Protein AF-A0AAD8MYU3-F1 (afdb_monomer)

InterPro domains:
  IPR013176 Vacuolar fusion protein Ccz1 [PTHR13056] (3-154)

Foldseek 3Di:
DVPVVVVVVVVVVVVVVVVVVVVVVVVCCCVVVVPLCNLDDPQKWKWKQQQVVRDIDIRRPVCVVVDDPQLVVQQVVVVVVVVVVVVVVVVVPPPDPDWDKDWDQTPLQWIWIWTDADRMIMTMIGNPFDNDPVRVLVVVQVSCVVPVVRRRPPD

Sequence (155 aa):
MDGEQGISMVKQQVLENASVKISKVEEKLSKGWAGENAYHVSGYRYLLVDGDRSTSRASPSGKVTTLSKESLVAASKLREEVDLEKGRAKWDNTGLEKELEICIRAKNNAWVIARVTRGKELFMVLEKANETLLYASDAVEKFSNKYCNGAFSLE

Nearest PDB structures (foldseek):
  8c7g-assembly1_B  TM=5.674E-01  e=1.141E-04  Drosophila melanogaster
  8jbe-assembly1_B  TM=5.711E-01  e=1.295E-04  Drosophila
  7q3e-assembly1_C  TM=4.890E-01  e=8.417E-02  Mus musculus
  7kek-assembly1_F 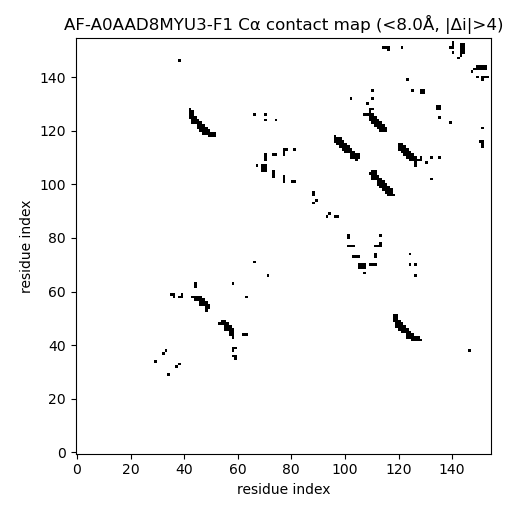 TM=4.246E-01  e=3.247E-02  Tetrahymena thermophila
  7k5b-assembly1_F  TM=4.013E-01  e=2.860E-02  Tetrahymena thermophila

Organism: NCBI:txid360622

Mean predicted aligned error: 12.06 Å

Solvent-accessible surface area (backbone atoms only — not comparable to full-atom values): 8771 Å² total; per-residue (Å²): 129,64,66,64,57,52,53,50,52,52,52,51,53,51,51,52,54,49,50,55,51,49,54,53,48,52,50,47,49,60,68,68,44,59,57,85,56,61,82,64,50,90,61,51,42,42,40,39,39,36,54,89,73,74,44,74,50,62,47,45,71,92,56,61,78,69,61,52,70,47,50,49,55,42,46,54,51,51,50,53,54,53,53,51,52,53,52,50,54,64,70,67,71,68,88,64,72,66,74,44,78,49,79,45,79,25,90,74,57,19,43,30,37,37,40,35,37,80,62,27,37,38,38,39,38,24,64,70,45,62,96,47,71,67,55,48,51,51,52,50,33,55,47,17,50,74,76,50,77,36,64,68,42,98,121

pLDDT: mean 81.66, std 13.16, range [49.0, 96.31]

Secondary structure (DSSP, 8-state):
-HHHHHHHHHHHHHHHHHHHHHHHHHHHHHHHS--TTTT--TTEEEEEEETTTTEEEES-HHHHTTS-HHHHHHHHHHHHHHHHHHHHHHHTT------EEEEEE-TTS-EEEEEEETTEEEEEEETTS-SSHHHHHHHHHHHHHHHSTTTT---

Structure (mmCIF, N/CA/C/O backbone):
data_AF-A0AAD8MYU3-F1
#
_entry.id   AF-A0AAD8MYU3-F1
#
loop_
_atom_site.group_PDB
_atom_site.id
_atom_site.type_symbol
_atom_site.label_atom_id
_atom_site.label_alt_id
_atom_site.label_comp_id
_atom_site.label_asym_id
_atom_site.label_entity_id
_atom_site.label_seq_id
_atom_site.pdbx_PDB_ins_code
_atom_site.Cartn_x
_atom_site.Cartn_y
_atom_site.Cartn_z
_atom_site.occupancy
_atom_site.B_iso_or_equiv
_atom_site.auth_seq_id
_atom_site.auth_comp_id
_atom_site.auth_asym_id
_atom_site.auth_atom_id
_atom_site.pdbx_PDB_model_num
ATOM 1 N N . MET A 1 1 ? -6.509 -17.844 66.305 1.00 52.53 1 MET A N 1
ATOM 2 C CA . MET A 1 1 ? -5.413 -17.559 65.353 1.00 52.53 1 MET A CA 1
ATOM 3 C C . MET A 1 1 ? -5.772 -17.954 63.910 1.00 52.53 1 MET A C 1
ATOM 5 O O . MET A 1 1 ? -4.987 -17.672 63.021 1.00 52.53 1 MET A O 1
ATOM 9 N N . ASP A 1 2 ? -6.978 -18.473 63.632 1.00 61.75 2 ASP A N 1
ATOM 10 C CA . ASP A 1 2 ? -7.351 -18.993 62.297 1.00 61.75 2 ASP A CA 1
ATOM 11 C C . ASP A 1 2 ? -7.861 -17.963 61.270 1.00 61.75 2 ASP A C 1
ATOM 13 O O . ASP A 1 2 ? -7.863 -18.227 60.068 1.00 61.75 2 ASP A O 1
ATOM 17 N N . GLY A 1 3 ? -8.298 -16.777 61.708 1.00 63.88 3 GLY A N 1
ATOM 18 C CA . GLY A 1 3 ? -8.929 -15.786 60.822 1.00 63.88 3 GLY A CA 1
ATOM 19 C C . GLY A 1 3 ? -7.966 -15.134 59.821 1.00 63.88 3 GLY A C 1
ATOM 20 O O . GLY A 1 3 ? -8.297 -14.988 58.647 1.00 63.88 3 GLY A O 1
ATOM 21 N N . GLU A 1 4 ? -6.754 -14.783 60.256 1.00 71.56 4 GLU A N 1
ATOM 22 C CA . GLU A 1 4 ? -5.736 -14.170 59.385 1.00 71.56 4 GLU A CA 1
ATOM 23 C C . GLU A 1 4 ? -5.166 -15.166 58.369 1.00 71.56 4 GLU A C 1
ATOM 25 O O . GLU A 1 4 ? -4.920 -14.807 57.216 1.00 71.56 4 GLU A O 1
ATOM 30 N N . GLN A 1 5 ? -5.027 -16.432 58.768 1.00 71.62 5 GLN A N 1
ATOM 31 C CA . GLN A 1 5 ? -4.602 -17.518 57.886 1.00 71.62 5 GLN A CA 1
ATOM 32 C C . GLN A 1 5 ? -5.634 -17.778 56.782 1.00 71.62 5 GLN A C 1
ATOM 34 O O . GLN A 1 5 ? -5.259 -17.890 55.614 1.00 71.62 5 GLN A O 1
ATOM 39 N N . GLY A 1 6 ? -6.928 -17.766 57.122 1.00 77.50 6 GLY A N 1
ATOM 40 C CA . GLY A 1 6 ? -8.013 -17.867 56.143 1.00 77.50 6 GLY A CA 1
ATOM 41 C C . GLY A 1 6 ? -8.034 -16.700 55.149 1.00 77.50 6 GLY A C 1
ATOM 42 O O . GLY A 1 6 ? -8.158 -16.914 53.945 1.00 77.50 6 GLY A O 1
ATOM 43 N N . ILE A 1 7 ? -7.833 -15.466 55.624 1.00 79.50 7 ILE A N 1
ATOM 44 C CA . ILE A 1 7 ? -7.772 -14.273 54.761 1.00 79.50 7 ILE A CA 1
ATOM 45 C C . ILE A 1 7 ? -6.558 -14.327 53.822 1.00 79.50 7 ILE A C 1
ATOM 47 O O . ILE A 1 7 ? -6.669 -13.966 52.649 1.00 79.50 7 ILE A O 1
ATOM 51 N N . SER A 1 8 ? -5.407 -14.792 54.315 1.00 83.12 8 SER A N 1
ATOM 52 C CA . SER A 1 8 ? -4.195 -14.973 53.509 1.00 83.12 8 SER A CA 1
ATOM 53 C C . SER A 1 8 ? -4.405 -16.002 52.393 1.00 83.12 8 SER A C 1
ATOM 55 O O . SER A 1 8 ? -4.115 -15.723 51.228 1.00 83.12 8 SER A O 1
ATOM 57 N N . MET A 1 9 ? -5.019 -17.146 52.718 1.00 83.38 9 MET A N 1
ATOM 58 C CA . MET A 1 9 ? -5.357 -18.191 51.745 1.00 83.38 9 MET A CA 1
ATOM 59 C C . MET A 1 9 ? -6.289 -17.683 50.640 1.00 83.38 9 MET A C 1
ATOM 61 O O . MET A 1 9 ? -6.051 -17.939 49.461 1.00 83.38 9 MET A O 1
ATOM 65 N N . VAL A 1 10 ? -7.324 -16.919 51.002 1.00 85.12 10 VAL A N 1
ATOM 66 C CA . VAL A 1 10 ? -8.266 -16.364 50.019 1.00 85.12 10 VAL A CA 1
ATOM 67 C C . VAL A 1 10 ? -7.578 -15.343 49.108 1.00 85.12 10 VAL A C 1
ATOM 69 O O . VAL A 1 10 ? -7.798 -15.361 47.897 1.00 85.12 10 VAL A O 1
ATOM 72 N N . LYS A 1 11 ? -6.698 -14.483 49.643 1.00 87.56 11 LYS A N 1
ATOM 73 C CA . LYS A 1 11 ? -5.911 -13.538 48.827 1.00 87.56 11 LYS A CA 1
ATOM 74 C C . LYS A 1 11 ? -5.013 -14.262 47.826 1.00 87.56 11 LYS A C 1
ATOM 76 O O . LYS A 1 11 ? -4.984 -13.879 46.656 1.00 87.56 11 LYS A O 1
ATOM 81 N N . GLN A 1 12 ? -4.331 -15.316 48.270 1.00 90.81 12 GLN A N 1
ATOM 82 C CA . GLN A 1 12 ? -3.477 -16.141 47.418 1.00 90.81 12 GLN A CA 1
ATOM 83 C C . GLN A 1 12 ? -4.285 -16.774 46.275 1.00 90.81 12 GLN A C 1
ATOM 85 O O . GLN A 1 12 ? -3.916 -16.659 45.109 1.00 90.81 12 GLN A O 1
ATOM 90 N N . GLN A 1 13 ? -5.450 -17.341 46.591 1.00 91.12 13 GLN A N 1
ATOM 91 C CA . GLN A 1 13 ? -6.324 -17.975 45.606 1.00 91.12 13 GLN A CA 1
ATOM 92 C C . GLN A 1 13 ? -6.896 -16.978 44.582 1.00 91.12 13 GLN A C 1
ATOM 94 O O . GLN A 1 13 ? -7.067 -17.308 43.406 1.00 91.12 13 GLN A O 1
ATOM 99 N N . VAL A 1 14 ? -7.187 -15.741 44.999 1.00 92.06 14 VAL A N 1
ATOM 100 C CA . VAL A 1 14 ? -7.619 -14.667 44.089 1.00 92.06 14 VAL A CA 1
ATOM 101 C C . VAL A 1 14 ? -6.488 -14.262 43.141 1.00 92.06 14 VAL A C 1
ATOM 103 O O . VAL A 1 14 ? -6.739 -14.101 41.945 1.00 92.06 14 VAL A O 1
ATOM 106 N N . LEU A 1 15 ? -5.255 -14.141 43.641 1.00 92.31 15 LEU A N 1
ATOM 107 C CA . LEU A 1 15 ? -4.080 -13.815 42.826 1.00 92.31 15 LEU A CA 1
ATOM 108 C C . LEU A 1 15 ? -3.772 -14.911 41.803 1.00 92.31 15 LEU A C 1
ATOM 110 O O . LEU A 1 15 ? -3.558 -14.607 40.630 1.00 92.31 15 LEU A O 1
ATOM 114 N N . GLU A 1 16 ? -3.820 -16.177 42.210 1.00 94.00 16 GLU A N 1
ATOM 115 C CA . GLU A 1 16 ? -3.617 -17.317 41.311 1.00 94.00 16 GLU A CA 1
ATOM 116 C C . GLU A 1 16 ? -4.696 -17.373 40.225 1.00 94.00 16 GLU A C 1
ATOM 118 O O . GLU A 1 16 ? -4.386 -17.487 39.038 1.00 94.00 16 GLU A O 1
ATOM 123 N N . ASN A 1 17 ? -5.966 -17.185 40.593 1.00 94.06 17 ASN A N 1
ATOM 124 C CA . ASN A 1 17 ? -7.058 -17.126 39.622 1.00 94.06 17 ASN A CA 1
ATOM 125 C C . ASN A 1 17 ? -6.928 -15.945 38.651 1.00 94.06 17 ASN A C 1
ATOM 127 O O . ASN A 1 17 ? -7.261 -16.080 37.470 1.00 94.06 17 ASN A O 1
ATOM 131 N N . ALA A 1 18 ? -6.473 -14.783 39.126 1.00 91.19 18 ALA A N 1
ATOM 132 C CA . ALA A 1 18 ? -6.216 -13.629 38.273 1.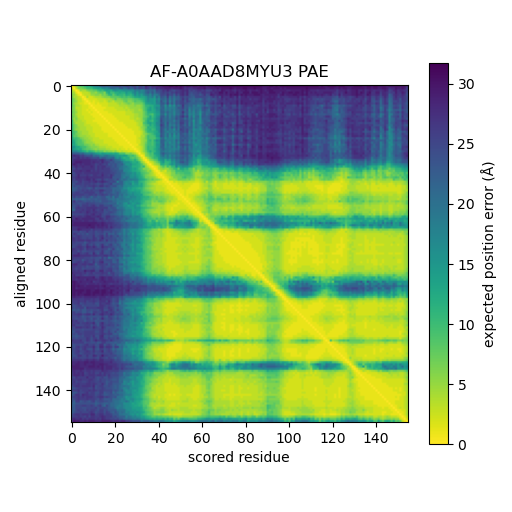00 91.19 18 ALA A CA 1
ATOM 133 C C . ALA A 1 18 ? -5.056 -13.906 37.308 1.00 91.19 18 ALA A C 1
ATOM 135 O O . ALA A 1 18 ? -5.202 -13.664 36.112 1.00 91.19 18 ALA A O 1
ATOM 136 N N . SER A 1 19 ? -3.960 -14.490 37.798 1.00 91.19 19 SER A N 1
ATOM 137 C CA . SER A 1 19 ? -2.803 -14.878 36.987 1.00 91.19 19 SER A CA 1
ATOM 138 C C . SER A 1 19 ? -3.198 -15.848 35.872 1.00 91.19 19 SER A C 1
ATOM 140 O O . SER A 1 19 ? -2.931 -15.575 34.705 1.00 91.19 19 SER A O 1
ATOM 142 N N . VAL A 1 20 ? -3.951 -16.909 36.184 1.00 93.44 20 VAL A N 1
ATOM 143 C CA . VAL A 1 20 ? -4.431 -17.875 35.180 1.00 93.44 20 VAL A CA 1
ATOM 144 C C . VAL A 1 20 ? -5.319 -17.206 34.124 1.00 93.44 20 VAL A C 1
ATOM 146 O O . VAL A 1 20 ? -5.215 -17.509 32.933 1.00 93.44 20 VAL A O 1
ATOM 149 N N . LYS A 1 21 ? -6.198 -16.281 34.532 1.00 92.00 21 LYS A N 1
ATOM 150 C CA . LYS A 1 21 ? -7.046 -15.531 33.592 1.00 92.00 21 LYS A CA 1
ATOM 151 C C . LYS A 1 21 ? -6.226 -14.601 32.698 1.00 92.00 21 LYS A C 1
ATOM 153 O O . LYS A 1 21 ? -6.522 -14.543 31.507 1.00 92.00 21 LYS A O 1
ATOM 158 N N . ILE A 1 22 ? -5.215 -13.922 33.243 1.00 88.38 22 ILE A N 1
ATOM 159 C CA . ILE A 1 22 ? -4.299 -13.057 32.487 1.00 88.38 22 ILE A CA 1
ATOM 160 C C . ILE A 1 22 ? -3.536 -13.886 31.456 1.00 88.38 22 ILE A C 1
ATOM 162 O O . ILE A 1 22 ? -3.654 -13.596 30.269 1.00 88.38 22 ILE A O 1
ATOM 166 N N . SER A 1 23 ? -2.892 -14.984 31.858 1.00 83.62 23 SER A N 1
ATOM 167 C CA . SER A 1 23 ? -2.153 -15.857 30.935 1.00 83.62 23 SER A CA 1
ATOM 168 C C . SER A 1 23 ? -3.041 -16.395 29.810 1.00 83.62 23 SER A C 1
ATOM 170 O O . SER A 1 23 ? -2.624 -16.476 28.659 1.00 83.62 23 SER A O 1
ATOM 172 N N . LYS A 1 24 ? -4.308 -16.718 30.104 1.00 86.50 24 LYS A N 1
ATOM 173 C CA . LYS A 1 24 ? -5.275 -17.175 29.094 1.00 86.50 24 LYS A CA 1
ATOM 174 C C . LYS A 1 24 ? -5.708 -16.060 28.138 1.00 86.50 24 LYS A C 1
ATOM 176 O O . LYS A 1 24 ? -6.010 -16.331 26.976 1.00 86.50 24 LYS A O 1
ATOM 181 N N . VAL A 1 25 ? -5.781 -14.816 28.612 1.00 79.44 25 VAL A N 1
ATOM 182 C CA . VAL A 1 25 ? -6.020 -13.642 27.761 1.00 79.44 25 VAL A CA 1
ATOM 183 C C . VAL A 1 25 ? -4.797 -13.372 26.889 1.00 79.44 25 VAL A C 1
ATOM 185 O O . VAL A 1 25 ? -4.963 -13.208 25.687 1.00 79.44 25 VAL A O 1
ATOM 188 N N . GLU A 1 26 ? -3.586 -13.419 27.439 1.00 72.81 26 GLU A N 1
ATOM 189 C CA . GLU A 1 26 ? -2.327 -13.270 26.695 1.00 72.81 26 GLU A CA 1
ATOM 190 C C . GLU A 1 26 ? -2.148 -14.363 25.632 1.00 72.81 26 GLU A C 1
ATOM 192 O O . GLU A 1 26 ? -1.775 -14.073 24.498 1.00 72.81 26 GLU A O 1
ATOM 197 N N . GLU A 1 27 ? -2.493 -15.613 25.944 1.00 72.44 27 GLU A N 1
ATOM 198 C CA . GLU A 1 27 ? -2.497 -16.727 24.991 1.00 72.44 27 GLU A CA 1
ATOM 199 C C . GLU A 1 27 ? -3.532 -16.521 23.873 1.00 72.44 27 GLU A C 1
ATOM 201 O O . GLU A 1 27 ? -3.260 -16.770 22.699 1.00 72.44 27 GLU A O 1
ATOM 206 N N . LYS A 1 28 ? -4.732 -16.035 24.209 1.00 71.69 28 LYS A N 1
ATOM 207 C CA . LYS A 1 28 ? -5.748 -15.687 23.206 1.00 71.69 28 LYS A CA 1
ATOM 208 C C . LYS A 1 28 ? -5.331 -14.495 22.353 1.00 71.69 28 LYS A C 1
ATOM 210 O O . LYS A 1 28 ? -5.647 -14.484 21.170 1.00 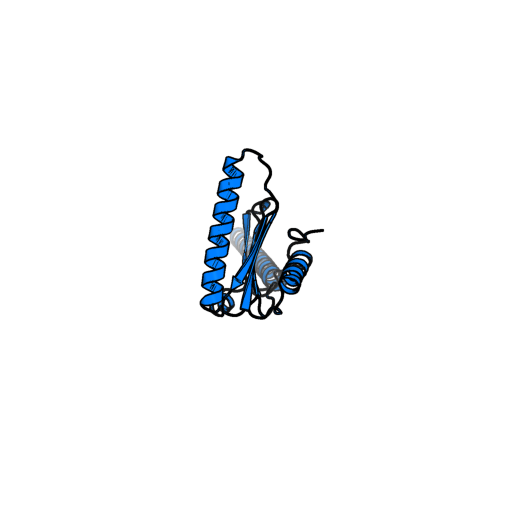71.69 28 LYS A O 1
ATOM 215 N N . LEU A 1 29 ? -4.640 -13.510 22.922 1.00 58.31 29 LEU A N 1
ATOM 216 C CA . LEU A 1 29 ? -4.115 -12.361 22.189 1.00 58.31 29 LEU A CA 1
ATOM 217 C C . LEU A 1 29 ? -2.972 -12.782 21.260 1.00 58.31 29 LEU A C 1
ATOM 219 O O . LEU A 1 29 ? -2.974 -12.387 20.100 1.00 58.31 29 LEU A O 1
ATOM 223 N N . SER A 1 30 ? -2.061 -13.646 21.713 1.00 53.19 30 SER A N 1
ATOM 224 C CA . SER A 1 30 ? -0.952 -14.147 20.889 1.00 53.19 30 SER A CA 1
ATOM 225 C C . SER A 1 30 ? -1.404 -15.082 19.763 1.00 53.19 30 SER A C 1
ATOM 227 O O . SER A 1 30 ? -0.777 -15.108 18.707 1.00 53.19 30 SER A O 1
ATOM 229 N N . LYS A 1 31 ? -2.505 -15.822 19.961 1.00 58.06 31 LYS A N 1
ATOM 230 C CA . LYS A 1 31 ? -3.118 -16.689 18.938 1.00 58.06 31 LYS A CA 1
ATOM 231 C C . LYS A 1 31 ? -4.151 -15.974 18.053 1.00 58.06 31 LYS A C 1
ATOM 233 O O . LYS A 1 31 ? -4.380 -16.408 16.928 1.00 58.06 31 LYS A O 1
ATOM 238 N N . GLY A 1 32 ? -4.819 -14.941 18.572 1.00 49.00 32 GLY A N 1
ATOM 239 C CA . GLY A 1 32 ? -5.959 -14.254 17.946 1.00 49.00 32 GLY A CA 1
ATOM 240 C C . GLY A 1 32 ? -5.608 -12.943 17.241 1.00 49.00 32 GLY A C 1
ATOM 241 O O . GLY A 1 32 ? -6.293 -12.554 16.296 1.00 49.00 32 GLY A O 1
ATOM 242 N N . TRP A 1 33 ? -4.522 -12.274 17.627 1.00 50.34 33 TRP A N 1
ATOM 243 C CA . TRP A 1 33 ? -3.807 -11.394 16.706 1.00 50.34 33 TRP A CA 1
ATOM 244 C C . TRP A 1 33 ? -2.934 -12.313 15.868 1.00 50.34 33 TRP A C 1
ATOM 246 O O . TRP A 1 33 ? -2.224 -13.135 16.432 1.00 50.34 33 TRP A O 1
ATOM 256 N N . ALA A 1 34 ? -3.011 -12.245 14.540 1.00 52.09 34 ALA A N 1
ATOM 257 C CA . ALA A 1 34 ? -2.351 -13.205 13.647 1.00 52.09 34 ALA A CA 1
ATOM 258 C C . ALA A 1 34 ? -0.801 -13.054 13.595 1.00 52.09 34 ALA A C 1
ATOM 260 O O . ALA A 1 34 ? -0.167 -13.162 12.547 1.00 52.09 34 ALA A O 1
ATOM 261 N N . GLY A 1 35 ? -0.180 -12.804 14.749 1.00 54.53 35 GLY A N 1
ATOM 262 C CA . GLY A 1 35 ? 1.235 -12.561 14.941 1.00 54.53 35 GLY A CA 1
ATOM 263 C C . GLY A 1 35 ? 1.716 -11.276 14.276 1.00 54.53 35 GLY A C 1
ATOM 264 O O . GLY A 1 35 ? 0.979 -10.563 13.594 1.00 54.53 35 G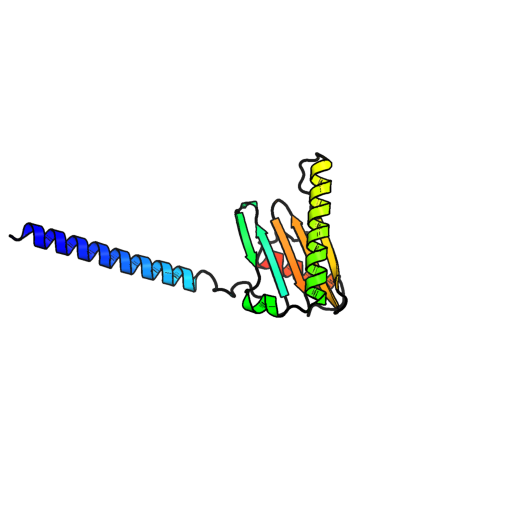LY A O 1
ATOM 265 N N . GLU A 1 36 ? 3.013 -11.027 14.420 1.00 52.16 36 GLU A N 1
ATOM 266 C CA . GLU A 1 36 ? 3.749 -9.938 13.765 1.00 52.16 36 GLU A CA 1
ATOM 267 C C . GLU A 1 36 ? 3.626 -9.973 12.221 1.00 52.16 36 GLU A C 1
ATOM 269 O O . GLU A 1 36 ? 3.912 -8.989 11.550 1.00 52.16 36 GLU A O 1
ATOM 274 N N . ASN A 1 37 ? 3.141 -11.087 11.648 1.00 52.47 37 ASN A N 1
ATOM 275 C CA . ASN A 1 37 ? 3.103 -11.374 10.210 1.00 52.47 37 ASN A CA 1
ATOM 276 C C . ASN A 1 37 ? 1.694 -11.591 9.621 1.00 52.47 37 ASN A C 1
ATOM 278 O O . ASN A 1 37 ? 1.586 -11.950 8.450 1.00 52.47 37 ASN A O 1
ATOM 282 N N . ALA A 1 38 ? 0.624 -11.357 10.385 1.00 57.91 38 ALA A N 1
ATOM 283 C CA . ALA A 1 38 ? -0.782 -11.569 9.997 1.00 57.91 38 ALA A CA 1
ATOM 284 C C . ALA A 1 38 ? -1.167 -11.052 8.602 1.00 57.91 38 ALA A C 1
ATOM 286 O O . ALA A 1 38 ? -1.978 -11.632 7.880 1.00 57.91 38 ALA A O 1
ATOM 287 N N . TYR A 1 39 ? -0.586 -9.910 8.260 1.00 62.97 39 TYR A N 1
ATOM 288 C CA . TYR A 1 39 ? -0.925 -9.088 7.108 1.00 62.97 39 TYR A CA 1
ATOM 289 C C . TYR A 1 39 ? 0.237 -9.037 6.106 1.00 62.97 39 TYR A C 1
ATOM 291 O O . TYR A 1 39 ? 0.251 -8.222 5.185 1.00 62.97 39 TYR A O 1
ATOM 299 N N . HIS A 1 40 ? 1.240 -9.903 6.286 1.00 69.06 40 HIS A N 1
ATOM 300 C CA . HIS A 1 40 ? 2.383 -9.966 5.396 1.00 69.06 40 HIS A CA 1
ATOM 301 C C . HIS A 1 40 ? 1.970 -10.511 4.027 1.00 69.06 40 HIS A C 1
ATOM 303 O O . HIS A 1 40 ? 1.485 -11.635 3.902 1.00 69.06 40 HIS A O 1
ATOM 309 N N . VAL A 1 41 ? 2.250 -9.729 2.986 1.00 69.38 41 VAL A N 1
ATOM 310 C CA . VAL A 1 41 ? 2.204 -10.188 1.599 1.00 69.38 41 VAL A CA 1
ATOM 311 C C . VAL A 1 41 ? 3.629 -10.235 1.058 1.00 69.38 41 VAL A C 1
ATOM 313 O O . VAL A 1 41 ? 4.386 -9.262 1.147 1.00 69.38 41 VAL A O 1
ATOM 316 N N . SER A 1 42 ? 4.023 -11.395 0.529 1.00 69.00 42 SER A N 1
ATOM 317 C CA . SER A 1 42 ? 5.349 -11.575 -0.062 1.00 69.00 42 SER A CA 1
ATOM 318 C C . SER A 1 42 ? 5.547 -10.593 -1.219 1.00 69.00 42 SER A C 1
ATOM 320 O O . SER A 1 42 ? 4.680 -10.447 -2.072 1.00 69.00 42 SER A O 1
ATOM 322 N N . GLY A 1 43 ? 6.689 -9.904 -1.235 1.00 71.56 43 GLY A N 1
ATOM 323 C CA . GLY A 1 43 ? 7.019 -8.907 -2.258 1.00 71.56 43 GLY A CA 1
ATOM 324 C C . GLY A 1 43 ? 6.411 -7.516 -2.053 1.00 71.56 43 GLY A C 1
ATOM 325 O O . GLY A 1 43 ? 6.785 -6.613 -2.798 1.00 71.56 43 GLY A O 1
ATOM 326 N N . TYR A 1 44 ? 5.526 -7.318 -1.065 1.00 83.06 44 TYR A N 1
ATOM 327 C CA . TYR A 1 44 ? 4.910 -6.014 -0.786 1.00 83.06 44 TYR A CA 1
ATOM 328 C C . TYR A 1 44 ? 5.446 -5.432 0.521 1.00 83.06 44 TYR A C 1
ATOM 330 O O . TYR A 1 44 ? 5.660 -6.146 1.509 1.00 83.06 44 TYR A O 1
ATOM 338 N N . ARG A 1 45 ? 5.633 -4.116 0.553 1.00 88.19 45 ARG A N 1
ATOM 339 C CA . ARG A 1 45 ? 5.808 -3.347 1.791 1.00 88.19 45 ARG A CA 1
ATOM 340 C C . ARG A 1 45 ? 4.702 -2.326 1.862 1.00 88.19 45 ARG A C 1
ATOM 342 O O . ARG A 1 45 ? 4.359 -1.748 0.841 1.00 88.19 45 ARG A O 1
ATOM 349 N N . TYR A 1 46 ? 4.128 -2.134 3.037 1.00 89.94 46 TYR A N 1
ATOM 350 C CA . TYR A 1 46 ? 3.005 -1.224 3.179 1.00 89.94 46 TYR A CA 1
ATOM 351 C C . TYR A 1 46 ? 3.043 -0.496 4.515 1.00 89.94 46 TYR A C 1
ATOM 353 O O . TYR A 1 46 ? 3.632 -0.982 5.484 1.00 89.94 46 TYR A O 1
ATOM 361 N N . LEU A 1 47 ? 2.388 0.657 4.538 1.00 90.56 47 LEU A N 1
ATOM 362 C CA . LEU A 1 47 ? 2.023 1.418 5.721 1.00 90.56 47 LEU A CA 1
ATOM 363 C C . LEU A 1 47 ? 0.560 1.827 5.555 1.00 90.56 47 LEU A C 1
ATOM 365 O O . LEU A 1 47 ? 0.219 2.528 4.611 1.00 90.56 47 LEU A O 1
ATOM 369 N N . LEU A 1 48 ? -0.279 1.372 6.472 1.00 91.00 48 LEU A N 1
ATOM 370 C CA . LEU A 1 48 ? -1.666 1.770 6.629 1.00 91.00 48 LEU A CA 1
ATOM 371 C C . LEU A 1 48 ? -1.764 2.687 7.847 1.00 91.00 48 LEU A C 1
ATOM 373 O O . LEU A 1 48 ? -1.331 2.313 8.938 1.00 91.00 48 LEU A O 1
ATOM 377 N N . VAL A 1 49 ? -2.371 3.849 7.671 1.00 90.56 49 VAL A N 1
ATOM 378 C CA . VAL A 1 49 ? -2.750 4.768 8.742 1.00 90.56 49 VAL A CA 1
ATOM 379 C C . VAL A 1 49 ? -4.268 4.871 8.726 1.00 90.56 49 VAL A C 1
ATOM 381 O O . VAL A 1 49 ? -4.859 5.191 7.701 1.00 90.56 49 VAL A O 1
ATOM 384 N N . ASP A 1 50 ? -4.901 4.548 9.846 1.00 89.19 50 ASP A N 1
ATOM 385 C CA . ASP A 1 50 ? -6.337 4.687 10.063 1.00 89.19 50 ASP A CA 1
ATOM 386 C C . ASP A 1 50 ? -6.543 5.780 11.114 1.00 89.19 50 ASP A C 1
ATOM 388 O O . ASP A 1 50 ? -6.407 5.528 12.318 1.00 89.19 50 ASP A O 1
ATOM 392 N N . GLY A 1 51 ? -6.793 7.002 10.636 1.00 84.50 51 GLY A N 1
ATOM 393 C CA . GLY A 1 51 ? -6.988 8.186 11.465 1.00 84.50 51 GLY A CA 1
ATOM 394 C C . GLY A 1 51 ? -8.245 8.098 12.325 1.00 84.50 51 GLY A C 1
ATOM 395 O O . GLY A 1 51 ? -8.193 8.486 13.489 1.00 84.50 51 GLY A O 1
ATOM 396 N N . ASP A 1 52 ? -9.321 7.484 11.819 1.00 85.25 52 ASP A N 1
ATOM 397 C CA . ASP A 1 52 ? -10.575 7.294 12.567 1.00 85.25 52 ASP A CA 1
ATOM 398 C C . ASP A 1 52 ? -10.347 6.497 13.854 1.00 85.25 52 ASP A C 1
ATOM 400 O O . ASP A 1 52 ? -10.977 6.729 14.886 1.00 85.25 52 ASP A O 1
ATOM 404 N N . ARG A 1 53 ? -9.446 5.512 13.784 1.00 83.31 53 ARG A N 1
ATOM 405 C CA . ARG A 1 53 ? -9.128 4.617 14.901 1.00 83.31 53 ARG A CA 1
ATOM 406 C C . ARG A 1 53 ? -7.855 5.009 15.641 1.00 83.31 53 ARG A C 1
ATOM 408 O O . ARG A 1 53 ? -7.505 4.329 16.604 1.00 83.31 53 ARG A O 1
ATOM 415 N N . SER A 1 54 ? -7.146 6.048 15.196 1.00 83.50 54 SER A N 1
ATOM 416 C CA . SER A 1 54 ? -5.799 6.394 15.670 1.00 83.50 54 SER A CA 1
ATOM 417 C C . SER A 1 54 ? -4.847 5.190 15.666 1.00 83.50 54 SER A C 1
ATOM 419 O O . SER A 1 54 ? -4.044 5.007 16.581 1.00 83.50 54 SER A O 1
ATOM 421 N N . THR A 1 55 ? -4.951 4.329 14.647 1.00 84.62 55 THR A N 1
ATOM 422 C CA . THR A 1 55 ? -4.100 3.137 14.524 1.00 84.62 55 THR A CA 1
ATOM 423 C C . THR A 1 55 ? -3.244 3.198 13.274 1.00 84.62 55 THR A C 1
ATOM 425 O O . THR A 1 55 ? -3.690 3.644 12.222 1.00 84.62 55 THR A O 1
ATOM 428 N N . SER A 1 56 ? -2.017 2.694 13.367 1.00 85.19 56 SER A N 1
ATOM 429 C CA . SER A 1 56 ? -1.166 2.458 12.204 1.00 85.19 56 SER A CA 1
ATOM 430 C C . SER A 1 56 ? -0.759 0.990 12.140 1.00 85.19 56 SER A C 1
ATOM 432 O O . SER A 1 56 ? -0.685 0.296 13.156 1.00 85.19 56 SER A O 1
ATOM 434 N N . ARG A 1 57 ? -0.548 0.490 10.924 1.00 86.69 57 ARG A N 1
ATOM 435 C CA . ARG A 1 57 ? -0.093 -0.876 10.651 1.00 86.69 57 ARG A CA 1
ATOM 436 C C . ARG A 1 57 ? 0.919 -0.832 9.524 1.00 86.69 57 ARG A C 1
ATOM 438 O O . ARG A 1 57 ? 0.710 -0.135 8.541 1.00 86.69 57 ARG A O 1
ATOM 445 N N . ALA A 1 58 ? 1.982 -1.611 9.618 1.00 85.00 58 ALA A N 1
ATOM 446 C CA . ALA A 1 58 ? 2.992 -1.675 8.572 1.00 85.00 58 ALA A CA 1
ATOM 447 C C . ALA A 1 58 ? 3.397 -3.119 8.296 1.00 85.00 58 ALA A C 1
ATOM 449 O O . ALA A 1 58 ? 3.126 -4.018 9.096 1.00 85.00 58 ALA A O 1
ATOM 450 N N . SER A 1 59 ? 4.067 -3.340 7.167 1.00 82.00 59 SER A N 1
ATOM 451 C CA . SER A 1 59 ? 4.795 -4.589 6.951 1.00 82.00 59 SER A CA 1
ATOM 452 C C . SER A 1 59 ? 5.834 -4.807 8.068 1.00 82.00 59 SER A C 1
ATOM 454 O O . SER A 1 59 ? 6.415 -3.817 8.521 1.00 82.00 59 SER A O 1
ATOM 456 N N . PRO A 1 60 ? 6.124 -6.062 8.467 1.00 77.25 60 PRO A N 1
ATOM 457 C CA . PRO A 1 60 ? 7.060 -6.369 9.554 1.00 77.25 60 PRO A CA 1
ATOM 458 C C . PRO A 1 60 ? 8.408 -5.644 9.408 1.00 77.25 60 PRO A C 1
ATOM 460 O O . PRO A 1 60 ? 8.962 -5.578 8.307 1.00 77.25 60 PRO A O 1
ATOM 463 N N . SER A 1 61 ? 8.970 -5.130 10.505 1.00 64.81 61 SER A N 1
ATOM 464 C CA . SER A 1 61 ? 10.183 -4.288 10.500 1.00 64.81 61 SER A CA 1
ATOM 465 C C . SER A 1 61 ? 11.395 -4.987 9.866 1.00 64.81 61 SER A C 1
ATOM 467 O O . SER A 1 61 ? 12.066 -4.407 9.011 1.00 64.81 61 SER A O 1
ATOM 469 N N . GLY A 1 62 ? 11.601 -6.275 10.164 1.00 61.81 62 GLY A N 1
ATOM 470 C CA . GLY A 1 62 ? 12.648 -7.115 9.559 1.00 61.81 62 GLY A CA 1
ATOM 471 C C . GLY A 1 62 ? 12.481 -7.373 8.054 1.00 61.81 62 GLY A C 1
ATOM 472 O O . GLY A 1 62 ? 13.335 -7.994 7.426 1.00 61.81 62 GLY A O 1
ATOM 473 N N . LYS A 1 63 ? 11.374 -6.918 7.458 1.00 63.38 63 LYS A N 1
ATOM 474 C CA . LYS A 1 63 ? 11.107 -6.965 6.019 1.00 63.38 63 LYS A CA 1
ATOM 475 C C . LYS A 1 63 ? 11.272 -5.594 5.362 1.00 63.38 63 LYS A C 1
ATOM 477 O O . LYS A 1 63 ? 11.569 -5.539 4.174 1.00 63.38 63 LYS A O 1
ATOM 482 N N . VAL A 1 64 ? 11.126 -4.493 6.098 1.00 55.16 64 VAL A N 1
ATOM 483 C CA . VAL A 1 64 ? 11.331 -3.129 5.571 1.00 55.16 64 VAL A CA 1
ATOM 484 C C . VAL A 1 64 ? 12.775 -2.926 5.099 1.00 55.16 64 VAL A C 1
ATOM 486 O O . VAL A 1 64 ? 12.998 -2.280 4.079 1.00 55.16 64 VAL A O 1
ATOM 489 N N . THR A 1 65 ? 13.742 -3.570 5.758 1.00 56.28 65 THR A N 1
ATOM 490 C CA . THR A 1 65 ? 15.164 -3.571 5.367 1.00 56.28 65 THR A CA 1
ATOM 491 C C . THR A 1 65 ? 15.448 -4.240 4.020 1.00 56.28 65 THR A C 1
ATOM 493 O O . THR A 1 65 ? 16.571 -4.159 3.535 1.00 56.28 65 THR A O 1
ATOM 496 N N . THR A 1 66 ? 14.462 -4.893 3.393 1.00 69.31 66 THR A N 1
ATOM 497 C CA . THR A 1 66 ? 14.653 -5.548 2.092 1.00 69.31 66 THR A CA 1
ATOM 498 C C . THR A 1 66 ? 14.340 -4.652 0.899 1.00 69.31 66 THR A C 1
ATOM 500 O O . THR A 1 66 ? 14.454 -5.142 -0.219 1.00 69.31 66 THR A O 1
ATOM 503 N N . LEU A 1 67 ? 13.871 -3.4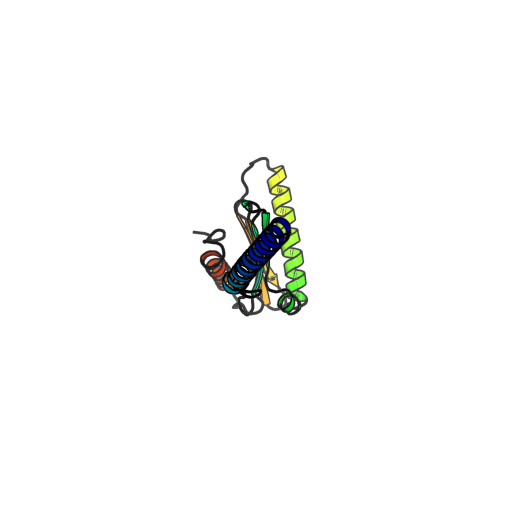15 1.104 1.00 81.44 67 LEU A N 1
ATOM 504 C CA . LEU A 1 67 ? 13.622 -2.502 -0.013 1.00 81.44 67 LEU A CA 1
ATOM 505 C C . LEU A 1 67 ? 14.940 -2.076 -0.653 1.00 81.44 67 LEU A C 1
ATOM 507 O O . LEU A 1 67 ? 15.898 -1.727 0.040 1.00 81.44 67 LEU A O 1
ATOM 511 N N . SER A 1 68 ? 14.968 -2.039 -1.982 1.00 87.94 68 SER A N 1
ATOM 512 C CA . SER A 1 68 ? 16.061 -1.420 -2.717 1.00 87.94 68 SER A CA 1
ATO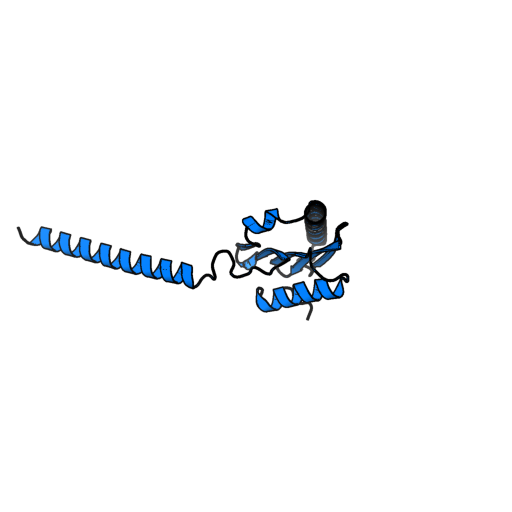M 513 C C . SER A 1 68 ? 16.111 0.086 -2.438 1.00 87.94 68 SER A C 1
ATOM 515 O O . SER A 1 68 ? 15.119 0.730 -2.074 1.00 87.94 68 SER A O 1
ATOM 517 N N . LYS A 1 69 ? 17.290 0.675 -2.650 1.00 90.75 69 LYS A N 1
ATOM 518 C CA . LYS A 1 69 ? 17.506 2.117 -2.496 1.00 90.75 69 LYS A CA 1
ATOM 519 C C . LYS A 1 69 ? 16.555 2.927 -3.382 1.00 90.75 69 LYS A C 1
ATOM 521 O O . LYS A 1 69 ? 16.011 3.936 -2.946 1.00 90.75 69 LYS A O 1
ATOM 526 N N . GLU A 1 70 ? 16.344 2.485 -4.616 1.00 91.94 70 GLU A N 1
ATOM 527 C CA . GLU A 1 70 ? 15.480 3.133 -5.604 1.00 91.94 70 GLU A CA 1
ATOM 528 C C . GLU A 1 70 ? 14.019 3.135 -5.144 1.00 91.94 70 GLU A C 1
ATOM 530 O O . GLU A 1 70 ? 13.359 4.171 -5.232 1.00 91.94 70 GLU A O 1
ATOM 535 N N . SER A 1 71 ? 13.545 2.011 -4.596 1.00 91.00 71 SER A N 1
ATOM 536 C CA . SER A 1 71 ? 12.210 1.891 -4.002 1.00 91.00 71 SER A CA 1
ATOM 537 C C . SER A 1 71 ? 12.027 2.831 -2.817 1.00 91.00 71 SER A C 1
ATOM 539 O O . SER A 1 71 ? 11.002 3.501 -2.713 1.00 91.00 71 SER A O 1
ATOM 541 N N . LEU A 1 72 ? 13.027 2.913 -1.934 1.00 90.19 72 LEU A N 1
ATOM 542 C CA . LEU A 1 72 ? 12.975 3.789 -0.765 1.00 90.19 72 LEU A CA 1
ATOM 543 C C . LEU A 1 72 ? 12.930 5.268 -1.168 1.00 90.19 72 LEU A C 1
ATOM 545 O O . LEU A 1 72 ? 12.128 6.026 -0.630 1.00 90.19 72 LEU A O 1
ATOM 549 N N . VAL A 1 73 ? 13.744 5.673 -2.147 1.00 93.31 73 VAL A N 1
ATOM 550 C CA . VAL A 1 73 ? 13.729 7.043 -2.683 1.00 93.31 73 VAL A CA 1
ATOM 551 C C . VAL A 1 73 ? 12.367 7.375 -3.294 1.00 93.31 73 VAL A C 1
ATOM 553 O O . VAL A 1 73 ? 11.836 8.454 -3.042 1.00 93.31 73 VAL A O 1
ATOM 556 N N . ALA A 1 74 ? 11.785 6.460 -4.073 1.00 94.94 74 ALA A N 1
ATOM 557 C CA . ALA A 1 74 ? 10.456 6.654 -4.647 1.00 94.94 74 ALA A CA 1
ATOM 558 C C . ALA A 1 74 ? 9.363 6.730 -3.567 1.00 94.94 74 ALA A C 1
ATOM 560 O O . ALA A 1 74 ? 8.483 7.579 -3.659 1.00 94.94 74 ALA A O 1
ATOM 561 N N . ALA A 1 75 ? 9.454 5.919 -2.510 1.00 92.88 75 ALA A N 1
ATOM 562 C CA . ALA A 1 75 ? 8.534 5.973 -1.376 1.00 92.88 75 ALA A CA 1
ATOM 563 C C . ALA A 1 75 ? 8.618 7.294 -0.598 1.00 92.88 75 ALA A C 1
ATOM 565 O O . ALA A 1 75 ? 7.587 7.832 -0.200 1.00 92.88 75 ALA A O 1
ATOM 566 N N . SER A 1 76 ? 9.819 7.843 -0.399 1.00 92.56 76 SER A N 1
ATOM 567 C CA . SER A 1 76 ? 9.978 9.159 0.232 1.00 92.56 76 SER A CA 1
ATOM 568 C C . SER A 1 76 ? 9.371 10.275 -0.616 1.00 92.56 76 SER A C 1
ATOM 570 O O . SER A 1 76 ? 8.648 11.106 -0.078 1.00 92.56 76 SER A O 1
ATOM 572 N N . LYS A 1 77 ? 9.590 10.254 -1.938 1.00 96.31 77 LYS A N 1
ATOM 573 C CA . LYS A 1 77 ? 8.969 11.216 -2.864 1.00 96.31 77 LYS A CA 1
ATOM 574 C C . LYS A 1 77 ? 7.449 11.117 -2.864 1.00 96.31 77 LYS A C 1
ATOM 576 O O . LYS A 1 77 ? 6.772 12.129 -2.818 1.00 96.31 77 LYS A O 1
ATOM 581 N N . LEU A 1 78 ? 6.911 9.898 -2.871 1.00 96.31 78 LEU A N 1
ATOM 582 C CA . LEU A 1 78 ? 5.468 9.677 -2.810 1.00 96.31 78 LEU A CA 1
ATOM 583 C C . LEU A 1 78 ? 4.846 10.325 -1.566 1.00 96.31 78 LEU A C 1
ATOM 585 O O . LEU A 1 78 ? 3.781 10.922 -1.660 1.00 96.31 78 LEU A O 1
ATOM 589 N N . ARG A 1 79 ? 5.503 10.210 -0.406 1.00 93.38 79 ARG A N 1
ATOM 590 C CA . ARG A 1 79 ? 5.033 10.856 0.829 1.00 93.38 79 ARG A CA 1
ATOM 591 C C . ARG A 1 79 ? 5.027 12.373 0.710 1.00 93.38 79 ARG A C 1
ATOM 593 O O . ARG A 1 79 ? 4.039 12.987 1.084 1.00 93.38 79 ARG A O 1
ATOM 600 N N . GLU A 1 80 ? 6.091 12.945 0.155 1.00 94.38 80 GLU A N 1
ATOM 601 C CA . GLU A 1 80 ? 6.179 14.386 -0.092 1.00 94.38 80 GLU A CA 1
ATOM 602 C C . GLU A 1 80 ? 5.036 14.873 -0.997 1.00 94.38 80 GLU A C 1
ATOM 604 O O . GLU A 1 80 ? 4.353 15.829 -0.648 1.00 94.38 80 GLU A O 1
ATOM 609 N N . GLU A 1 81 ? 4.753 14.170 -2.099 1.00 95.19 81 GLU A N 1
ATOM 610 C CA . GLU A 1 81 ? 3.633 14.496 -2.998 1.00 95.19 81 GLU A CA 1
ATOM 611 C C . GLU A 1 81 ? 2.269 14.404 -2.292 1.00 95.19 81 GLU A C 1
ATOM 613 O O . GLU A 1 81 ? 1.420 15.281 -2.451 1.00 95.19 81 GLU A O 1
ATOM 618 N N . VAL A 1 82 ? 2.058 13.375 -1.463 1.00 92.56 82 VAL A N 1
ATOM 619 C CA . VAL A 1 82 ? 0.826 13.238 -0.669 1.00 92.56 82 VAL A CA 1
ATOM 620 C C . VAL A 1 82 ? 0.680 14.385 0.334 1.00 92.56 82 VAL A C 1
ATOM 622 O O . VAL A 1 82 ? -0.412 14.937 0.478 1.00 92.56 82 VAL A O 1
ATOM 625 N N . ASP A 1 83 ? 1.754 14.761 1.026 1.00 91.19 83 ASP A N 1
ATOM 626 C CA . ASP A 1 83 ? 1.731 15.852 2.003 1.00 91.19 83 ASP A CA 1
ATOM 627 C C . ASP A 1 83 ? 1.476 17.208 1.331 1.00 91.19 83 ASP A C 1
ATOM 629 O O . ASP A 1 83 ? 0.705 18.021 1.852 1.00 91.19 83 ASP A O 1
ATOM 633 N N . LEU A 1 84 ? 2.057 17.432 0.148 1.00 91.56 84 LEU A N 1
ATOM 634 C CA . LEU A 1 84 ? 1.789 18.610 -0.676 1.00 91.56 84 LEU A CA 1
ATOM 635 C C . LEU A 1 84 ? 0.319 18.678 -1.098 1.00 91.56 84 LEU A C 1
ATOM 637 O O . LEU A 1 84 ? -0.305 19.730 -0.950 1.00 91.56 84 LEU A O 1
ATOM 641 N N . GLU A 1 85 ? -0.255 17.573 -1.575 1.00 88.81 85 GLU A N 1
ATOM 642 C CA . GLU A 1 85 ? -1.649 17.539 -2.027 1.00 88.81 85 GLU A CA 1
ATOM 643 C C . GLU A 1 85 ? -2.634 17.738 -0.866 1.00 88.81 85 GLU A C 1
ATOM 645 O O . GLU A 1 85 ? -3.583 18.517 -0.969 1.00 88.81 85 GLU A O 1
ATOM 650 N N . LYS A 1 86 ? -2.362 17.139 0.299 1.00 85.31 86 LYS A N 1
ATOM 651 C CA . LYS A 1 86 ? -3.122 17.426 1.527 1.00 85.31 86 LYS A CA 1
ATOM 652 C C . LYS A 1 86 ? -2.996 18.888 1.951 1.00 85.31 86 LYS A C 1
ATOM 654 O O . LYS A 1 86 ? -3.962 19.466 2.448 1.00 85.31 86 LYS A O 1
ATOM 659 N N . GLY A 1 87 ? -1.816 19.487 1.790 1.00 84.75 87 GLY A N 1
ATOM 660 C CA . GLY A 1 87 ? -1.587 20.907 2.049 1.00 84.75 87 GLY A CA 1
ATOM 661 C C . GLY A 1 87 ? -2.454 21.802 1.161 1.00 84.75 87 GLY A C 1
ATOM 662 O O . GLY A 1 87 ? -3.094 22.720 1.670 1.00 84.75 87 GLY A O 1
ATOM 663 N N . ARG A 1 88 ? -2.542 21.488 -0.138 1.00 82.50 88 ARG A N 1
ATOM 664 C CA . ARG A 1 88 ? -3.408 22.190 -1.103 1.00 82.50 88 ARG A CA 1
ATOM 665 C C . ARG A 1 88 ? -4.887 22.046 -0.747 1.00 82.50 88 ARG A C 1
ATOM 667 O O . ARG A 1 88 ? -5.580 23.051 -0.632 1.00 82.50 88 ARG A O 1
ATOM 674 N N . ALA A 1 89 ? -5.343 20.827 -0.458 1.00 74.00 89 ALA A N 1
ATOM 675 C CA . ALA A 1 89 ? -6.736 20.566 -0.088 1.00 74.00 89 ALA A CA 1
ATOM 676 C C . ALA A 1 89 ? -7.180 21.335 1.173 1.00 74.00 89 ALA A C 1
ATOM 678 O O . ALA A 1 89 ? -8.326 21.771 1.266 1.00 74.00 89 ALA A O 1
ATOM 679 N N . LYS A 1 90 ? -6.269 21.554 2.135 1.00 70.56 90 LYS A N 1
ATOM 680 C CA . LYS A 1 90 ? -6.538 22.390 3.319 1.00 70.56 90 LYS A CA 1
ATOM 681 C C . LYS A 1 90 ? -6.742 23.867 2.977 1.00 70.56 90 LYS A C 1
ATOM 683 O O . LYS A 1 90 ? -7.487 24.539 3.682 1.00 70.56 90 LYS A O 1
ATOM 688 N N . TRP A 1 91 ? -6.082 24.384 1.940 1.00 60.25 91 TRP A N 1
ATOM 689 C CA . TRP A 1 91 ? -6.235 25.777 1.505 1.00 60.25 91 TRP A CA 1
ATOM 690 C C . TRP A 1 91 ? -7.516 26.012 0.706 1.00 60.25 91 TRP A C 1
ATOM 692 O O . TRP A 1 91 ? -8.087 27.097 0.790 1.00 60.25 91 TRP A O 1
ATOM 702 N N . ASP A 1 92 ? -8.011 24.989 0.010 1.00 62.16 92 ASP A N 1
ATOM 703 C CA . ASP A 1 92 ? -9.210 25.094 -0.826 1.00 62.16 92 ASP A CA 1
ATOM 704 C C . ASP A 1 92 ? -10.529 25.179 -0.021 1.00 62.16 92 ASP A C 1
ATOM 706 O O . ASP A 1 92 ? -11.591 25.357 -0.613 1.00 62.16 92 ASP A O 1
ATOM 710 N N . ASN A 1 93 ? -10.491 25.107 1.323 1.00 58.12 93 ASN A N 1
ATOM 711 C CA . ASN A 1 93 ? -11.632 25.288 2.247 1.00 58.12 93 ASN A CA 1
ATOM 712 C C . ASN A 1 93 ? -12.878 24.431 1.945 1.00 58.12 93 ASN A C 1
ATOM 714 O O . ASN A 1 93 ? -13.967 24.698 2.45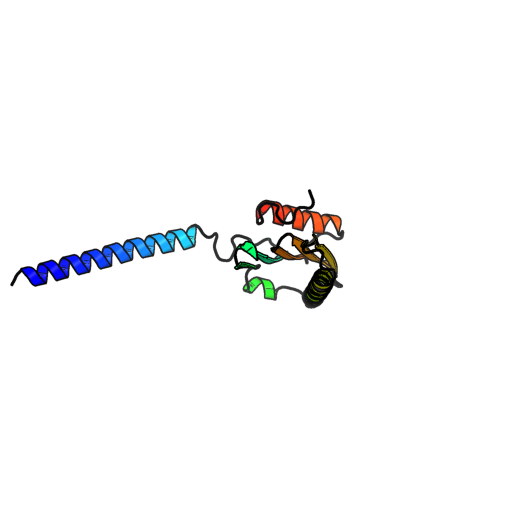4 1.00 58.12 93 ASN A O 1
ATOM 718 N N . THR A 1 94 ? -12.745 23.373 1.150 1.00 60.28 94 THR A N 1
ATOM 719 C CA . THR A 1 94 ? -13.877 22.527 0.758 1.00 60.28 94 THR A CA 1
ATOM 720 C C . THR A 1 94 ? -14.341 21.603 1.881 1.00 60.28 94 THR A C 1
ATOM 722 O O . THR A 1 94 ? -15.426 21.039 1.774 1.00 60.28 94 THR A O 1
ATOM 725 N N . GLY A 1 95 ? -13.546 21.415 2.947 1.00 57.12 95 GLY A N 1
ATOM 726 C CA . GLY A 1 95 ? -13.856 20.525 4.081 1.00 57.12 95 GLY A CA 1
ATOM 727 C C . GLY A 1 95 ? -14.030 19.044 3.706 1.00 57.12 95 GLY A C 1
ATOM 728 O O . GLY A 1 95 ? -14.222 18.203 4.579 1.00 57.12 95 GLY A O 1
ATOM 729 N N . LEU A 1 96 ? -13.955 18.726 2.413 1.00 58.72 96 LEU A N 1
ATOM 730 C CA . LEU A 1 96 ? -14.062 17.404 1.830 1.00 58.72 96 LEU A CA 1
ATOM 731 C C . LEU A 1 96 ? -12.657 16.828 1.713 1.00 58.72 96 LEU A C 1
ATOM 733 O O . LEU A 1 96 ? -11.841 17.303 0.923 1.00 58.72 96 LEU A O 1
ATOM 737 N N . GLU A 1 97 ? -12.384 15.781 2.486 1.00 65.00 97 GLU A N 1
ATOM 738 C CA . GLU A 1 97 ? -11.234 14.922 2.233 1.00 65.00 97 GLU A CA 1
ATOM 739 C C . GLU A 1 97 ? -11.416 14.267 0.865 1.00 65.00 97 GLU A C 1
ATOM 741 O O . GLU A 1 97 ? -12.221 13.351 0.685 1.00 65.00 97 GLU A O 1
ATOM 746 N N . LYS A 1 98 ? -10.698 14.802 -0.120 1.00 74.12 98 LYS A N 1
ATOM 747 C CA . LYS A 1 98 ? -10.711 14.296 -1.483 1.00 74.12 98 LYS A CA 1
ATOM 748 C C . LYS A 1 98 ? -10.026 12.935 -1.514 1.00 74.12 98 LYS A C 1
ATOM 750 O O . LYS A 1 98 ? -8.946 12.762 -0.950 1.00 74.12 98 LYS A O 1
ATOM 755 N N . GLU A 1 99 ? -10.651 11.988 -2.200 1.00 87.38 99 GLU A N 1
ATOM 756 C CA . GLU A 1 99 ? -10.007 10.724 -2.535 1.00 87.38 99 GLU A CA 1
ATOM 757 C C . GLU A 1 99 ? -8.806 11.012 -3.440 1.00 87.38 99 GLU A C 1
ATOM 759 O O . GLU A 1 99 ? -8.915 11.722 -4.445 1.00 87.38 99 GLU A O 1
ATOM 764 N N . LEU A 1 100 ? -7.643 10.508 -3.041 1.00 90.50 100 LEU A N 1
ATOM 765 C CA . LEU A 1 100 ? -6.377 10.765 -3.712 1.00 90.50 100 LEU A CA 1
ATOM 766 C C . LEU A 1 100 ? -5.673 9.444 -3.982 1.00 90.50 100 LEU A C 1
ATOM 768 O O . LEU A 1 100 ? -5.448 8.655 -3.066 1.00 90.50 100 LEU A O 1
ATOM 772 N N . GLU A 1 101 ? -5.260 9.247 -5.229 1.00 93.25 101 GLU A N 1
ATOM 773 C CA . GLU A 1 101 ? -4.324 8.199 -5.614 1.00 93.25 101 GLU A CA 1
ATOM 774 C C . GLU A 1 101 ? -3.096 8.829 -6.276 1.00 93.25 101 GLU A C 1
ATOM 776 O O . GLU A 1 101 ? -3.223 9.624 -7.207 1.00 93.25 101 GLU A O 1
ATOM 781 N N . ILE A 1 102 ? -1.904 8.459 -5.807 1.00 94.88 102 ILE A N 1
ATOM 782 C CA . ILE A 1 102 ? -0.632 8.833 -6.432 1.00 94.88 102 ILE A CA 1
ATOM 783 C C . ILE A 1 102 ? 0.179 7.564 -6.675 1.00 94.88 102 ILE A C 1
ATOM 785 O O . ILE A 1 102 ? 0.378 6.755 -5.768 1.00 94.88 102 ILE A O 1
ATOM 789 N N . CYS A 1 103 ? 0.684 7.409 -7.898 1.00 94.94 103 CYS A N 1
ATOM 790 C CA . CYS A 1 103 ? 1.437 6.238 -8.337 1.00 94.94 103 CYS A CA 1
ATOM 791 C C . CYS A 1 103 ? 2.779 6.666 -8.941 1.00 94.94 103 CYS A C 1
ATOM 793 O O . CYS A 1 103 ? 2.822 7.420 -9.911 1.00 94.94 103 CYS A O 1
ATOM 795 N N . ILE A 1 104 ? 3.884 6.151 -8.401 1.00 95.19 104 ILE A N 1
ATOM 796 C CA . ILE A 1 104 ? 5.243 6.410 -8.887 1.00 95.19 104 ILE A CA 1
ATOM 797 C C . ILE A 1 104 ? 5.866 5.106 -9.380 1.00 95.19 104 ILE A C 1
ATOM 799 O O . ILE A 1 104 ? 5.927 4.106 -8.658 1.00 95.19 104 ILE A O 1
ATOM 803 N N . ARG A 1 105 ? 6.398 5.139 -10.606 1.00 94.06 105 ARG A N 1
ATOM 804 C CA . ARG A 1 105 ? 7.269 4.087 -11.132 1.00 94.06 105 ARG A CA 1
ATOM 805 C C . ARG A 1 105 ? 8.715 4.375 -10.734 1.00 94.06 105 ARG A C 1
ATOM 807 O O . ARG A 1 105 ? 9.285 5.391 -11.128 1.00 94.06 105 ARG A O 1
ATOM 814 N N . ALA A 1 106 ? 9.314 3.491 -9.945 1.00 92.94 106 ALA A N 1
ATOM 815 C CA . ALA A 1 106 ? 10.704 3.612 -9.522 1.00 92.94 106 ALA A CA 1
ATOM 816 C C . ALA A 1 106 ? 11.680 3.112 -10.604 1.00 92.94 106 ALA A C 1
ATOM 818 O O . ALA A 1 106 ? 11.320 2.328 -11.482 1.00 92.94 106 ALA A O 1
ATOM 819 N N . LYS A 1 107 ? 12.952 3.533 -10.516 1.00 91.12 107 LYS A N 1
ATOM 820 C CA . LYS A 1 107 ? 14.010 3.172 -11.487 1.00 91.12 107 LYS A CA 1
ATOM 821 C C . LYS A 1 107 ? 14.289 1.670 -11.565 1.00 91.12 107 LYS A C 1
ATOM 823 O O . LYS A 1 107 ? 14.711 1.178 -12.601 1.00 91.12 107 LYS A O 1
ATOM 828 N N . ASN A 1 108 ? 14.069 0.961 -10.467 1.00 89.19 108 ASN A N 1
ATOM 829 C CA . ASN A 1 108 ? 14.219 -0.486 -10.356 1.00 89.19 108 ASN A CA 1
ATOM 830 C C . ASN A 1 108 ? 12.948 -1.247 -10.766 1.00 89.19 108 ASN A C 1
ATOM 832 O O . ASN A 1 108 ? 12.804 -2.406 -10.393 1.00 89.19 108 ASN A O 1
ATOM 836 N N . ASN A 1 109 ? 12.014 -0.608 -11.478 1.00 89.38 109 ASN A N 1
ATOM 837 C CA . ASN A 1 109 ? 10.744 -1.214 -11.869 1.00 89.38 109 ASN A CA 1
ATOM 838 C C . ASN A 1 109 ? 9.838 -1.613 -10.688 1.00 89.38 109 ASN A C 1
ATOM 840 O O . ASN A 1 109 ? 8.958 -2.458 -10.847 1.00 89.38 109 ASN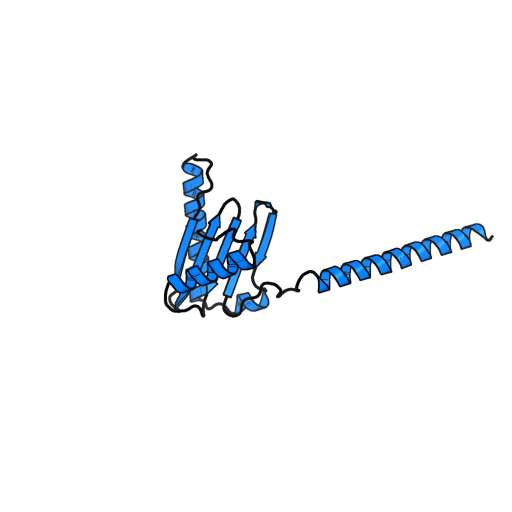 A O 1
ATOM 844 N N . ALA A 1 110 ? 9.990 -0.985 -9.520 1.00 90.94 110 ALA A N 1
ATOM 845 C CA . ALA A 1 110 ? 8.991 -1.075 -8.461 1.00 90.94 110 ALA A CA 1
ATOM 846 C C . ALA A 1 110 ? 7.841 -0.085 -8.704 1.00 90.94 110 ALA A C 1
ATOM 848 O O . ALA A 1 110 ? 8.047 1.013 -9.231 1.00 90.94 110 ALA A O 1
ATOM 849 N N . TRP A 1 111 ? 6.632 -0.455 -8.287 1.00 94.81 111 TRP A N 1
ATOM 850 C CA . TRP A 1 111 ? 5.522 0.490 -8.146 1.00 94.81 111 TRP A CA 1
ATOM 851 C C . TRP A 1 111 ? 5.426 0.966 -6.701 1.00 94.81 111 TRP A C 1
ATOM 853 O O . TRP A 1 111 ? 5.458 0.152 -5.779 1.00 94.81 111 TRP A O 1
ATOM 863 N N . VAL A 1 112 ? 5.302 2.275 -6.505 1.00 94.75 112 VAL A N 1
ATOM 864 C CA . VAL A 1 112 ? 5.054 2.889 -5.200 1.00 94.75 112 VAL A CA 1
ATOM 865 C C . VAL A 1 112 ? 3.741 3.652 -5.294 1.00 94.75 112 VAL A C 1
ATOM 867 O O . VAL A 1 112 ? 3.627 4.564 -6.108 1.00 94.75 112 VAL A O 1
ATOM 870 N N . ILE A 1 113 ? 2.744 3.245 -4.515 1.00 95.75 113 ILE A N 1
ATOM 871 C CA . ILE A 1 113 ? 1.365 3.734 -4.616 1.00 95.75 113 ILE A CA 1
ATOM 872 C C . ILE A 1 113 ? 0.911 4.267 -3.262 1.00 95.75 113 ILE A C 1
ATOM 874 O O . ILE A 1 113 ? 1.152 3.627 -2.237 1.00 95.75 113 ILE A O 1
ATOM 878 N N . ALA A 1 114 ? 0.254 5.424 -3.261 1.00 95.81 114 ALA A N 1
ATOM 879 C CA . ALA A 1 114 ? -0.485 5.955 -2.126 1.00 95.81 114 ALA A CA 1
ATOM 880 C C . ALA A 1 114 ? -1.965 6.064 -2.491 1.00 95.81 114 ALA A C 1
ATOM 882 O O . ALA A 1 114 ? -2.287 6.615 -3.540 1.00 95.81 114 ALA A O 1
ATOM 883 N N . ARG A 1 115 ? -2.846 5.592 -1.607 1.00 94.94 115 ARG A N 1
ATOM 884 C CA . ARG A 1 115 ? -4.280 5.900 -1.623 1.00 94.94 115 ARG A CA 1
ATOM 885 C C . ARG A 1 115 ? -4.666 6.585 -0.322 1.00 94.94 115 ARG A C 1
ATOM 887 O O . ARG A 1 115 ? -4.339 6.085 0.752 1.00 94.94 115 ARG A O 1
ATOM 894 N N . VAL A 1 116 ? -5.360 7.709 -0.417 1.00 92.19 116 VAL A N 1
ATOM 895 C CA . VAL A 1 116 ? -5.905 8.445 0.726 1.00 92.19 116 VAL A CA 1
ATOM 896 C C . VAL A 1 116 ? -7.411 8.554 0.553 1.00 92.19 116 VAL A C 1
ATOM 898 O O . VAL A 1 116 ? -7.892 8.992 -0.490 1.00 92.19 116 VAL A O 1
ATOM 901 N N . THR A 1 117 ? -8.143 8.135 1.577 1.00 89.69 117 THR A N 1
ATOM 902 C CA . THR A 1 117 ? -9.607 8.081 1.599 1.00 89.69 117 THR A CA 1
ATOM 903 C C . THR A 1 117 ? -10.080 8.374 3.016 1.00 89.69 117 THR A C 1
ATOM 905 O O . THR A 1 117 ? -9.665 7.655 3.922 1.00 89.69 117 THR A O 1
ATOM 908 N N . ARG A 1 118 ? -10.965 9.358 3.221 1.00 83.00 118 ARG A N 1
ATOM 909 C CA . ARG A 1 118 ? -11.737 9.561 4.471 1.00 83.00 118 ARG A CA 1
ATOM 910 C C . ARG A 1 118 ? -10.958 9.240 5.768 1.00 83.00 118 ARG A C 1
ATOM 912 O O . ARG A 1 118 ? -11.235 8.233 6.414 1.00 83.00 118 ARG A O 1
ATOM 919 N N . GLY A 1 119 ? -9.924 10.017 6.080 1.00 84.38 119 GLY A N 1
ATOM 920 C CA . GLY A 1 119 ? -9.111 9.879 7.292 1.00 84.38 119 GLY A CA 1
ATOM 921 C C . GLY A 1 119 ? -8.130 8.704 7.288 1.00 84.38 119 GLY A C 1
ATOM 922 O O . GLY A 1 119 ? -7.447 8.463 8.285 1.00 84.38 119 GLY A O 1
ATOM 923 N N . LYS A 1 120 ? -8.038 7.952 6.187 1.00 91.50 120 LYS A N 1
ATOM 924 C CA . LYS A 1 120 ? -7.196 6.761 6.050 1.00 91.50 120 LYS A CA 1
ATOM 925 C C . LYS A 1 120 ? -6.211 6.912 4.912 1.00 91.50 120 LYS A C 1
ATOM 927 O O . LYS A 1 120 ? -6.503 7.506 3.878 1.00 91.50 120 LYS A O 1
ATOM 932 N N . GLU A 1 121 ? -5.046 6.312 5.094 1.00 93.69 121 GLU A N 1
ATOM 933 C CA . GLU A 1 121 ? -3.935 6.399 4.158 1.00 93.69 121 GLU A CA 1
ATOM 934 C C . GLU A 1 121 ? -3.279 5.036 4.004 1.00 93.69 121 GLU A C 1
ATOM 936 O O . GLU A 1 121 ? -2.941 4.382 4.989 1.00 93.69 121 GLU A O 1
ATOM 941 N N . LEU A 1 122 ? -3.062 4.617 2.766 1.00 94.38 122 LEU A N 1
ATOM 942 C CA . LEU A 1 122 ? -2.372 3.388 2.425 1.00 94.38 122 LEU A CA 1
ATOM 943 C C . LEU A 1 122 ? -1.210 3.713 1.499 1.00 94.38 122 LEU A C 1
ATOM 945 O O . LEU A 1 122 ? -1.417 4.132 0.369 1.00 94.38 122 LEU A O 1
ATOM 949 N N . PHE A 1 123 ? 0.006 3.456 1.962 1.00 94.06 123 PHE A N 1
ATOM 950 C CA . PHE A 1 123 ? 1.219 3.485 1.156 1.00 94.06 123 PHE A CA 1
ATOM 951 C C . PHE A 1 123 ? 1.655 2.051 0.882 1.00 94.06 123 PHE A C 1
ATOM 953 O O . PHE A 1 123 ? 1.758 1.256 1.817 1.00 94.06 123 PHE A O 1
ATOM 960 N N . MET A 1 124 ? 1.954 1.717 -0.369 1.00 93.50 124 MET A N 1
ATOM 961 C CA . MET A 1 124 ? 2.423 0.397 -0.783 1.00 93.50 124 MET A CA 1
ATOM 962 C C . MET A 1 124 ? 3.620 0.504 -1.725 1.00 93.50 124 MET A C 1
ATOM 964 O O . MET A 1 124 ? 3.651 1.337 -2.623 1.00 93.50 124 MET A O 1
ATOM 968 N N . VAL A 1 125 ? 4.601 -0.372 -1.533 1.00 92.69 125 VAL A N 1
ATOM 969 C CA . VAL A 1 125 ? 5.768 -0.559 -2.396 1.00 92.69 125 VAL A CA 1
ATOM 970 C C . VAL A 1 125 ? 5.754 -1.990 -2.909 1.00 92.69 125 VAL A C 1
ATOM 972 O O . VAL A 1 125 ? 5.708 -2.943 -2.125 1.00 92.69 125 VAL A O 1
ATOM 975 N N . LEU A 1 126 ? 5.810 -2.132 -4.227 1.00 91.31 126 LEU A N 1
ATOM 976 C CA . LEU A 1 126 ? 5.662 -3.385 -4.945 1.00 91.31 126 LEU A CA 1
ATOM 977 C C . LEU A 1 126 ? 6.897 -3.615 -5.831 1.00 91.31 126 LEU A C 1
ATOM 979 O O . LEU A 1 126 ? 6.908 -3.257 -7.007 1.00 91.31 126 LEU A O 1
ATOM 983 N N . GLU A 1 127 ? 7.955 -4.207 -5.271 1.00 85.69 127 GLU A N 1
ATOM 984 C CA . GLU A 1 127 ? 9.218 -4.456 -6.000 1.00 85.69 127 GLU A CA 1
ATOM 985 C C . GLU A 1 127 ? 9.148 -5.657 -6.945 1.00 85.69 127 GLU A C 1
ATOM 987 O O . GLU A 1 127 ? 9.950 -5.781 -7.863 1.00 85.69 127 GLU A O 1
ATOM 992 N N . LYS A 1 128 ? 8.191 -6.558 -6.704 1.00 72.31 128 LYS A N 1
ATOM 993 C CA . LYS A 1 128 ? 7.947 -7.754 -7.522 1.00 72.31 128 LYS A CA 1
ATOM 994 C C . LYS A 1 128 ? 6.601 -7.709 -8.245 1.00 72.31 128 LYS A C 1
ATOM 996 O O . LYS A 1 128 ? 6.141 -8.742 -8.724 1.00 72.31 128 LYS A O 1
ATOM 1001 N N . ALA A 1 129 ? 5.935 -6.553 -8.267 1.00 64.62 129 ALA A N 1
ATOM 1002 C CA . ALA A 1 129 ? 4.715 -6.418 -9.049 1.00 64.62 129 ALA A CA 1
ATOM 1003 C C . ALA A 1 129 ? 5.043 -6.364 -10.540 1.00 64.62 129 ALA A C 1
ATOM 1005 O O . ALA A 1 129 ? 6.088 -5.862 -10.954 1.00 64.62 129 ALA A O 1
ATOM 1006 N N . ASN A 1 130 ? 4.110 -6.902 -11.317 1.00 64.19 130 ASN A N 1
ATOM 1007 C CA . ASN A 1 130 ? 4.144 -6.967 -12.768 1.00 64.19 130 ASN A CA 1
ATOM 1008 C C . ASN A 1 130 ? 4.350 -5.567 -13.401 1.00 64.19 130 ASN A C 1
ATOM 1010 O O . ASN A 1 130 ? 4.154 -4.537 -12.753 1.00 64.19 130 ASN A O 1
ATOM 1014 N N . GLU A 1 131 ? 4.756 -5.508 -14.670 1.00 70.44 131 GLU A N 1
ATOM 1015 C CA . GLU A 1 131 ? 5.339 -4.294 -15.272 1.00 70.44 131 GLU A CA 1
ATOM 1016 C C . GLU A 1 131 ? 4.382 -3.093 -15.373 1.00 70.44 131 GLU A C 1
ATOM 1018 O O . GLU A 1 131 ? 4.828 -1.945 -15.395 1.00 70.44 131 GLU A O 1
ATOM 1023 N N . THR A 1 132 ? 3.067 -3.325 -15.390 1.00 83.62 132 THR A N 1
ATOM 1024 C CA . THR A 1 132 ? 2.068 -2.282 -15.680 1.00 83.62 132 THR A CA 1
ATOM 1025 C C . THR A 1 132 ? 1.408 -1.712 -14.425 1.00 83.62 132 THR A C 1
ATOM 1027 O O . THR A 1 132 ? 1.181 -2.444 -13.460 1.00 83.62 132 THR A O 1
ATOM 1030 N N . LEU A 1 133 ? 0.976 -0.450 -14.498 1.00 86.38 133 LEU A N 1
ATOM 1031 C CA . LEU A 1 133 ? 0.200 0.213 -13.445 1.00 86.38 133 LEU A CA 1
ATOM 1032 C C . LEU A 1 133 ? -1.100 -0.536 -13.111 1.00 86.38 133 LEU A C 1
ATOM 1034 O O . LEU A 1 133 ? -1.475 -0.604 -11.947 1.00 86.38 133 LEU A O 1
ATOM 1038 N N . LEU A 1 134 ? -1.746 -1.151 -14.108 1.00 88.38 134 LEU A N 1
ATOM 1039 C CA . LEU A 1 134 ? -2.989 -1.904 -13.920 1.00 88.38 134 LEU A CA 1
ATOM 1040 C C . LEU A 1 134 ? -2.823 -3.038 -12.898 1.00 88.38 134 LEU A C 1
ATOM 1042 O O . LEU A 1 134 ? -3.599 -3.139 -11.956 1.00 88.38 134 LEU A O 1
ATOM 1046 N N . TYR A 1 135 ? -1.762 -3.840 -13.028 1.00 86.56 135 TYR A N 1
ATOM 1047 C CA . TYR A 1 135 ? -1.447 -4.895 -12.058 1.00 86.56 135 TYR A CA 1
ATOM 1048 C C . TYR A 1 135 ? -1.107 -4.355 -10.669 1.00 86.56 135 TYR A C 1
ATOM 1050 O O . TYR A 1 135 ? -1.410 -4.994 -9.664 1.00 86.56 135 TYR A O 1
ATOM 1058 N N . ALA A 1 136 ? -0.451 -3.198 -10.600 1.00 88.75 136 ALA A N 1
ATOM 1059 C CA . ALA A 1 136 ? -0.124 -2.571 -9.330 1.00 88.75 136 ALA A CA 1
ATOM 1060 C C . ALA A 1 136 ? -1.389 -2.072 -8.615 1.00 88.75 136 ALA A C 1
ATOM 1062 O O . ALA A 1 136 ? -1.545 -2.315 -7.422 1.00 88.75 136 ALA A O 1
ATOM 1063 N N . SER A 1 137 ? -2.313 -1.456 -9.357 1.00 89.94 137 SER A N 1
ATOM 1064 C CA . SER A 1 137 ? -3.618 -1.018 -8.854 1.00 89.94 137 SER A CA 1
ATOM 1065 C C . SER A 1 137 ? -4.477 -2.200 -8.387 1.00 89.94 137 SER A C 1
ATOM 1067 O O . SER A 1 137 ? -4.954 -2.190 -7.254 1.00 89.94 137 SER A O 1
ATOM 1069 N N . ASP A 1 138 ? -4.563 -3.273 -9.182 1.00 89.94 138 ASP A N 1
ATOM 1070 C CA . ASP A 1 138 ? -5.259 -4.519 -8.813 1.00 89.94 138 ASP A CA 1
ATOM 1071 C C . ASP A 1 138 ? -4.666 -5.160 -7.542 1.00 89.94 138 ASP A C 1
ATOM 1073 O O . ASP A 1 138 ? -5.389 -5.650 -6.672 1.00 89.94 138 ASP A O 1
ATOM 1077 N N . ALA A 1 139 ? -3.340 -5.114 -7.368 1.00 89.44 139 ALA A N 1
ATOM 1078 C CA . ALA A 1 139 ? -2.698 -5.586 -6.142 1.00 89.44 139 ALA A CA 1
ATOM 1079 C C . ALA A 1 139 ? -3.098 -4.756 -4.908 1.00 89.44 139 ALA A C 1
ATOM 1081 O O . ALA A 1 139 ? -3.315 -5.330 -3.836 1.00 89.44 139 ALA A O 1
ATOM 1082 N N . VAL A 1 140 ? -3.203 -3.431 -5.052 1.00 90.62 140 VAL A N 1
ATOM 1083 C CA . VAL A 1 140 ? -3.667 -2.524 -3.987 1.00 90.62 140 VAL A CA 1
ATOM 1084 C C . VAL A 1 140 ? -5.142 -2.769 -3.677 1.00 90.62 140 VAL A C 1
ATOM 1086 O O . VAL A 1 140 ? -5.520 -2.833 -2.511 1.00 90.62 140 VAL A O 1
ATOM 1089 N N . GLU A 1 141 ? -5.969 -2.985 -4.692 1.00 92.00 141 GLU A N 1
ATOM 1090 C CA . GLU A 1 141 ? -7.395 -3.267 -4.542 1.00 92.00 141 GLU A CA 1
ATOM 1091 C C . GLU A 1 141 ? -7.649 -4.596 -3.822 1.00 92.00 141 GLU A C 1
ATOM 1093 O O . GLU A 1 141 ? -8.365 -4.649 -2.820 1.00 92.00 141 GLU A O 1
ATOM 1098 N N . LYS A 1 142 ? -6.964 -5.668 -4.233 1.00 90.31 142 LYS A N 1
ATOM 1099 C CA . LYS A 1 142 ? -7.001 -6.962 -3.534 1.00 90.31 142 LYS A CA 1
ATOM 1100 C C . LYS A 1 142 ? -6.536 -6.841 -2.086 1.00 90.31 142 LYS A C 1
ATOM 1102 O O . LYS A 1 142 ? -7.114 -7.475 -1.200 1.00 90.31 142 LYS A O 1
ATOM 1107 N N . PHE A 1 143 ? -5.504 -6.036 -1.832 1.00 89.56 143 PHE A N 1
ATOM 1108 C CA . PHE A 1 143 ? -5.035 -5.762 -0.476 1.00 89.56 143 PHE A CA 1
ATOM 1109 C C . PHE A 1 143 ? -6.095 -5.007 0.340 1.00 89.56 143 PHE A C 1
ATOM 1111 O O . PHE A 1 143 ? -6.410 -5.420 1.457 1.00 89.56 143 PHE A O 1
ATOM 1118 N N . SER A 1 144 ? -6.688 -3.957 -0.232 1.00 90.94 144 SER A N 1
ATOM 1119 C CA . SER A 1 144 ? -7.757 -3.158 0.372 1.00 90.94 144 SER A CA 1
ATOM 1120 C C . SER A 1 144 ? -8.962 -4.020 0.749 1.00 90.94 144 SER A C 1
ATOM 1122 O O . SER A 1 144 ? -9.385 -4.031 1.907 1.00 90.94 144 SER A O 1
ATOM 1124 N N . ASN A 1 145 ? -9.470 -4.815 -0.192 1.00 91.12 145 ASN A N 1
ATOM 1125 C CA . ASN A 1 145 ? -10.619 -5.692 0.024 1.00 91.12 145 ASN A CA 1
ATOM 1126 C C . ASN A 1 145 ? -10.353 -6.711 1.135 1.00 91.12 145 ASN A C 1
ATOM 1128 O O . ASN A 1 145 ? -11.204 -6.949 1.990 1.00 91.12 145 ASN A O 1
ATOM 1132 N N . LYS A 1 146 ? -9.145 -7.281 1.167 1.00 87.94 146 LYS A N 1
ATOM 1133 C CA . LYS A 1 146 ? -8.792 -8.333 2.121 1.00 87.94 146 LYS A CA 1
ATOM 1134 C C . LYS A 1 146 ? -8.464 -7.819 3.524 1.00 87.94 146 LYS A C 1
ATOM 1136 O O . LYS A 1 146 ? -8.749 -8.512 4.498 1.00 87.94 146 LYS A O 1
ATOM 1141 N N . TYR A 1 147 ? -7.824 -6.656 3.640 1.00 85.12 147 TYR A N 1
ATOM 1142 C CA . TYR A 1 147 ? -7.210 -6.205 4.897 1.00 85.12 147 TYR A CA 1
ATOM 1143 C C . TYR A 1 147 ? -7.706 -4.846 5.397 1.00 85.12 147 TYR A C 1
ATOM 1145 O O . TYR A 1 147 ? -7.489 -4.508 6.564 1.00 85.12 147 TYR A O 1
ATOM 1153 N N . CYS A 1 148 ? -8.385 -4.083 4.542 1.00 86.75 148 CYS A N 1
ATOM 1154 C CA . CYS A 1 148 ? -8.891 -2.742 4.832 1.00 86.75 148 CYS A CA 1
ATOM 1155 C C . CYS A 1 148 ? -10.415 -2.637 4.659 1.00 86.75 148 CYS A C 1
ATOM 1157 O O . CYS A 1 148 ? -10.935 -1.526 4.629 1.00 86.75 148 CYS A O 1
ATOM 1159 N N . ASN A 1 149 ? -11.133 -3.764 4.551 1.00 87.69 149 ASN A N 1
ATOM 1160 C CA . ASN A 1 149 ? -12.581 -3.813 4.297 1.00 87.69 149 ASN A CA 1
ATOM 1161 C C . ASN A 1 149 ? -13.006 -2.994 3.063 1.00 87.69 149 ASN A C 1
ATOM 1163 O O . ASN A 1 149 ? -14.057 -2.361 3.080 1.00 87.69 149 ASN A O 1
ATOM 1167 N N . GLY A 1 150 ? -12.161 -2.949 2.031 1.00 88.69 150 GLY A N 1
ATOM 1168 C CA . GLY A 1 150 ? -12.438 -2.201 0.804 1.00 88.69 150 GLY A CA 1
ATOM 1169 C C . GLY A 1 150 ? -12.312 -0.679 0.929 1.00 88.69 150 GLY A C 1
ATOM 1170 O O . GLY A 1 150 ? -12.701 0.027 0.011 1.00 88.69 150 GLY A O 1
ATOM 1171 N N . ALA A 1 151 ? -11.749 -0.147 2.023 1.00 88.44 151 ALA A N 1
ATOM 1172 C CA . ALA A 1 151 ? -11.673 1.302 2.252 1.00 88.44 151 ALA A CA 1
ATOM 1173 C C . ALA A 1 151 ? -10.932 2.093 1.160 1.00 88.44 151 ALA A C 1
ATOM 1175 O O . ALA A 1 151 ? -11.190 3.277 1.007 1.00 88.44 151 ALA A O 1
ATOM 1176 N N . PHE A 1 152 ? -10.023 1.448 0.425 1.00 89.56 152 PHE A N 1
ATOM 1177 C CA . PHE A 1 152 ? -9.253 2.054 -0.664 1.00 89.56 152 PHE A CA 1
ATOM 1178 C C . PHE A 1 152 ? -9.617 1.468 -2.033 1.00 89.56 152 PHE A C 1
ATOM 1180 O O . PHE A 1 152 ? -8.793 1.491 -2.950 1.00 89.56 152 PHE A O 1
ATOM 1187 N N . SER A 1 153 ? -10.783 0.840 -2.155 1.00 84.69 153 SER A N 1
ATOM 1188 C CA . SER A 1 153 ? -11.275 0.321 -3.432 1.00 84.69 153 SER A CA 1
ATOM 1189 C C . SER A 1 153 ? -11.915 1.463 -4.225 1.00 84.69 153 SER A C 1
ATOM 1191 O O . SER A 1 153 ? -12.513 2.356 -3.635 1.00 84.69 153 SER A O 1
ATOM 1193 N N . LEU A 1 154 ? -11.718 1.471 -5.545 1.00 70.44 154 LEU A N 1
ATOM 1194 C CA . LEU A 1 154 ? -12.177 2.544 -6.443 1.00 70.44 154 LEU A CA 1
ATOM 1195 C C . LEU A 1 154 ? -13.583 2.269 -7.024 1.00 70.44 154 LEU A C 1
ATOM 1197 O O . LEU A 1 154 ? -13.961 2.894 -8.013 1.00 70.44 154 LEU A O 1
ATOM 1201 N N . GLU A 1 155 ? -14.326 1.330 -6.426 1.00 58.44 155 GLU A N 1
ATOM 1202 C CA . GLU A 1 155 ? -15.682 0.902 -6.818 1.0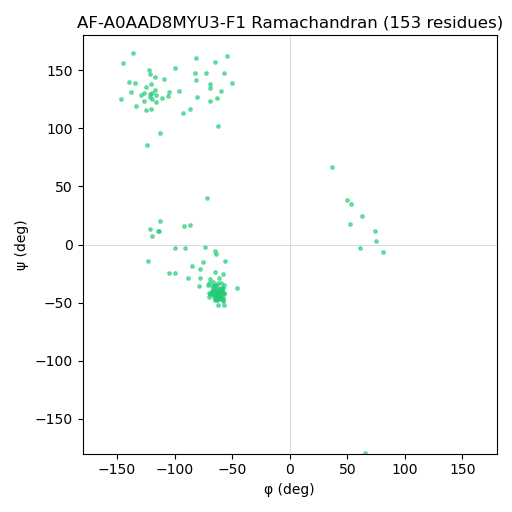0 58.44 155 GLU A CA 1
ATOM 1203 C C . GLU A 1 155 ? -16.742 1.320 -5.792 1.00 58.44 155 GLU A C 1
ATOM 1205 O O . GLU A 1 155 ? -16.505 1.123 -4.575 1.00 58.44 155 GLU A O 1
#

Radius of gyration: 23.04 Å; Cα contacts (8 Å, |Δi|>4): 191; chains: 1; bounding box: 33×45×81 Å